Protein AF-A0A7Z8VJK2-F1 (afdb_monomer_lite)

Foldseek 3Di:
DPDPPLVVLLVVQLVVLCCLVPVPPPPVDPVVVVVSSVVSVVVQVVQLVVLVVVLVVQCVVCVVVVPVVVNVVSVPDHSSDPPPPDSNPDDD

Secondary structure (DSSP, 8-state):
--SHHHHHHHHHHHHHHHHHTTT-----SHHHHHHHHHHHHHHHHHHHHHHHHHHHHHHHHHHHTT-HHHHHHHTT--TT--TT--TT----

pLDDT: mean 79.35, std 14.04, range [35.31, 95.06]

Sequence (92 aa):
MAGSDRGEAFHQLRRVIAETNGKKFRGSHHAELTLWNECARLIANCVIHYNAQILSELKEFNEHEGRSENLEALKRISPVAWFHINFSGFYS

Radius of gyration: 16.66 Å; chains: 1; bounding box: 40×21×42 Å

Structure (mmCIF, N/CA/C/O backbone):
data_AF-A0A7Z8VJK2-F1
#
_entry.id   AF-A0A7Z8VJK2-F1
#
loop_
_atom_site.group_PDB
_atom_site.id
_atom_site.type_symbol
_atom_site.label_atom_id
_atom_site.label_alt_id
_atom_site.label_comp_id
_atom_site.label_asym_id
_atom_site.label_entity_id
_atom_site.label_seq_id
_atom_site.pdbx_PDB_ins_code
_atom_site.Cartn_x
_atom_site.Cartn_y
_atom_site.Cartn_z
_atom_site.occupancy
_atom_site.B_iso_or_equiv
_atom_site.auth_seq_id
_atom_site.auth_comp_id
_atom_site.auth_asym_id
_atom_site.auth_atom_id
_atom_site.pdbx_PDB_model_num
ATOM 1 N N . MET A 1 1 ? 7.719 -6.946 18.136 1.00 35.31 1 MET A N 1
ATOM 2 C CA . MET A 1 1 ? 8.317 -7.512 16.906 1.00 35.31 1 MET A CA 1
ATOM 3 C C . MET A 1 1 ? 7.503 -6.994 15.730 1.00 35.31 1 MET A C 1
ATOM 5 O O . MET A 1 1 ? 6.352 -7.377 15.645 1.00 35.31 1 MET A O 1
ATOM 9 N N . ALA A 1 2 ? 7.985 -6.031 14.934 1.00 38.44 2 ALA A N 1
ATOM 10 C CA . ALA A 1 2 ? 7.165 -5.467 13.841 1.00 38.44 2 ALA A CA 1
ATOM 11 C C . ALA A 1 2 ? 7.981 -4.807 12.708 1.00 38.44 2 ALA A C 1
ATOM 13 O O . ALA A 1 2 ? 7.448 -3.989 11.968 1.00 38.44 2 ALA A O 1
ATOM 14 N N . GLY A 1 3 ? 9.287 -5.074 12.603 1.00 41.38 3 GLY A N 1
ATOM 15 C CA . GLY A 1 3 ? 10.145 -4.467 11.574 1.00 41.38 3 GLY A CA 1
ATOM 16 C C . GLY A 1 3 ? 10.159 -5.242 10.251 1.00 41.38 3 GLY A C 1
ATOM 17 O O . GLY A 1 3 ? 10.058 -4.624 9.195 1.00 41.38 3 GLY A O 1
ATOM 18 N N . SER A 1 4 ? 10.236 -6.579 10.318 1.00 51.28 4 SER A N 1
ATOM 19 C CA . SER A 1 4 ? 10.353 -7.462 9.144 1.00 51.28 4 SER A CA 1
ATOM 20 C C . SER A 1 4 ? 9.106 -7.474 8.263 1.00 51.28 4 SER A C 1
ATOM 22 O O . SER A 1 4 ? 9.217 -7.302 7.053 1.00 51.28 4 SER A O 1
ATOM 24 N N . ASP A 1 5 ? 7.915 -7.583 8.856 1.00 62.69 5 ASP A N 1
ATOM 25 C CA . ASP A 1 5 ? 6.695 -7.876 8.088 1.00 62.69 5 ASP A CA 1
ATOM 26 C C . ASP A 1 5 ? 6.257 -6.716 7.179 1.00 62.69 5 ASP A C 1
ATOM 28 O O . ASP A 1 5 ? 5.677 -6.927 6.116 1.00 62.69 5 ASP A O 1
ATOM 32 N N . ARG A 1 6 ? 6.568 -5.467 7.558 1.00 64.50 6 ARG A N 1
ATOM 33 C CA . ARG A 1 6 ? 6.208 -4.278 6.762 1.00 64.50 6 ARG A CA 1
ATOM 34 C C . ARG A 1 6 ? 7.084 -4.112 5.525 1.00 64.50 6 ARG A C 1
ATOM 36 O O . ARG A 1 6 ? 6.569 -3.795 4.455 1.00 64.50 6 ARG A O 1
ATOM 43 N N . GLY A 1 7 ? 8.395 -4.312 5.674 1.00 71.81 7 GLY A N 1
ATOM 44 C CA . GLY A 1 7 ? 9.331 -4.257 4.550 1.00 71.81 7 GLY A CA 1
ATOM 45 C C . GLY A 1 7 ? 9.051 -5.380 3.556 1.00 71.81 7 GLY A C 1
ATOM 46 O O . GLY A 1 7 ? 8.981 -5.146 2.352 1.00 71.81 7 GLY A O 1
ATOM 47 N N . GLU A 1 8 ? 8.791 -6.582 4.066 1.00 77.69 8 GLU A N 1
ATOM 48 C CA . GLU A 1 8 ? 8.482 -7.749 3.246 1.00 77.69 8 GLU A CA 1
ATOM 49 C C . GLU A 1 8 ? 7.149 -7.608 2.498 1.00 77.69 8 GLU A C 1
ATOM 51 O O . GLU A 1 8 ? 7.107 -7.840 1.290 1.00 77.69 8 GLU A O 1
ATOM 56 N N . ALA A 1 9 ? 6.095 -7.102 3.150 1.00 77.88 9 ALA A N 1
ATOM 57 C CA . ALA A 1 9 ? 4.822 -6.803 2.489 1.00 77.88 9 ALA A CA 1
ATOM 58 C C . ALA A 1 9 ? 4.972 -5.770 1.357 1.00 77.88 9 ALA A C 1
ATOM 60 O O . ALA A 1 9 ? 4.364 -5.915 0.295 1.00 77.88 9 ALA A O 1
ATOM 61 N N . PHE A 1 10 ? 5.817 -4.751 1.545 1.00 80.88 10 PHE A N 1
ATOM 62 C CA . PHE A 1 10 ? 6.106 -3.763 0.504 1.00 80.88 10 PHE A CA 1
ATOM 63 C C . PHE A 1 10 ? 6.868 -4.378 -0.677 1.00 80.88 10 PHE A C 1
ATOM 65 O O . PHE A 1 10 ? 6.548 -4.114 -1.839 1.00 80.88 10 PHE A O 1
ATOM 72 N N . HIS A 1 11 ? 7.857 -5.231 -0.398 1.00 83.50 11 HIS A N 1
ATOM 73 C CA . HIS A 1 11 ? 8.571 -5.967 -1.439 1.00 83.50 11 HIS A CA 1
ATOM 74 C C . HIS A 1 11 ? 7.638 -6.906 -2.218 1.00 83.50 11 HIS A C 1
ATOM 76 O O . HIS A 1 11 ? 7.728 -6.964 -3.446 1.00 83.50 11 HIS A O 1
ATOM 82 N N . GLN A 1 12 ? 6.706 -7.578 -1.539 1.00 82.56 12 GLN A N 1
ATOM 83 C CA . GLN A 1 12 ? 5.687 -8.420 -2.171 1.00 82.56 12 GLN A CA 1
ATOM 84 C C . GLN A 1 12 ? 4.729 -7.607 -3.052 1.00 82.56 12 GLN A C 1
ATOM 86 O O . GLN A 1 12 ? 4.505 -7.984 -4.201 1.00 82.56 12 GLN A O 1
ATOM 91 N N . LEU A 1 13 ? 4.242 -6.458 -2.572 1.00 82.94 13 LEU A N 1
ATOM 92 C CA . LEU A 1 13 ? 3.409 -5.542 -3.360 1.00 82.94 13 LEU A CA 1
ATOM 93 C C . LEU A 1 13 ? 4.116 -5.125 -4.656 1.00 82.94 13 LEU A C 1
ATOM 95 O O . LEU A 1 13 ? 3.570 -5.258 -5.752 1.00 82.94 13 LEU A O 1
ATOM 99 N N . ARG A 1 14 ? 5.374 -4.681 -4.553 1.00 81.94 14 ARG A N 1
ATOM 100 C CA . ARG A 1 14 ? 6.172 -4.303 -5.729 1.00 81.94 14 ARG A CA 1
ATOM 101 C C . ARG A 1 14 ? 6.355 -5.461 -6.707 1.00 81.94 14 ARG A C 1
ATOM 103 O O . ARG A 1 14 ? 6.335 -5.237 -7.916 1.00 81.94 14 ARG A O 1
ATOM 110 N N . ARG A 1 15 ? 6.523 -6.685 -6.203 1.00 81.06 15 ARG A N 1
ATOM 111 C CA . ARG A 1 15 ? 6.651 -7.885 -7.035 1.00 81.06 15 ARG A CA 1
ATOM 112 C C . ARG A 1 15 ? 5.373 -8.162 -7.829 1.00 81.06 15 ARG A C 1
ATOM 114 O O . ARG A 1 15 ? 5.466 -8.393 -9.028 1.00 81.06 15 ARG A O 1
ATOM 121 N N . VAL A 1 16 ? 4.204 -8.081 -7.200 1.00 82.00 16 VAL A N 1
ATOM 122 C CA . VAL A 1 16 ? 2.903 -8.312 -7.858 1.00 82.00 16 VAL A CA 1
ATOM 123 C C . VAL A 1 16 ? 2.631 -7.263 -8.937 1.00 82.00 16 VAL A C 1
ATOM 125 O O . VAL A 1 16 ? 2.225 -7.604 -10.049 1.00 82.00 16 VAL A O 1
ATOM 128 N N . ILE A 1 17 ? 2.941 -5.993 -8.651 1.00 81.81 17 ILE A N 1
ATOM 129 C CA . ILE A 1 17 ? 2.862 -4.901 -9.633 1.00 81.81 17 ILE A CA 1
ATOM 130 C C . ILE A 1 17 ? 3.766 -5.197 -10.842 1.00 81.81 17 ILE A C 1
ATOM 132 O O . ILE A 1 17 ? 3.346 -5.039 -11.987 1.00 81.81 17 ILE A O 1
ATOM 136 N N . ALA A 1 18 ? 4.992 -5.677 -10.609 1.00 76.38 18 ALA A N 1
ATOM 137 C CA . ALA A 1 18 ? 5.925 -6.024 -11.681 1.00 76.38 18 ALA A CA 1
ATOM 138 C C . ALA A 1 18 ? 5.491 -7.265 -12.490 1.00 76.38 18 ALA A C 1
ATOM 140 O O . ALA A 1 18 ? 5.666 -7.303 -13.710 1.00 76.38 18 ALA A O 1
ATOM 141 N N . GLU A 1 19 ? 4.922 -8.281 -11.835 1.00 73.75 19 GLU A N 1
ATOM 142 C CA . GLU A 1 19 ? 4.468 -9.523 -12.474 1.00 73.75 19 GLU A CA 1
ATOM 143 C C . GLU A 1 19 ? 3.228 -9.314 -13.354 1.00 73.75 19 GLU A C 1
ATOM 145 O O . GLU A 1 19 ? 3.109 -9.963 -14.396 1.00 73.75 19 GLU A O 1
ATOM 150 N N . THR A 1 20 ? 2.360 -8.363 -12.997 1.00 69.62 20 THR A N 1
ATOM 151 C CA . THR A 1 20 ? 1.133 -8.042 -13.748 1.00 69.62 20 THR A CA 1
ATOM 152 C C . THR A 1 20 ? 1.424 -7.572 -15.180 1.00 69.62 20 THR A C 1
ATOM 154 O O . THR A 1 20 ? 0.679 -7.896 -16.101 1.00 69.62 20 THR A O 1
ATOM 157 N N . ASN A 1 21 ? 2.577 -6.938 -15.425 1.00 63.41 21 ASN A N 1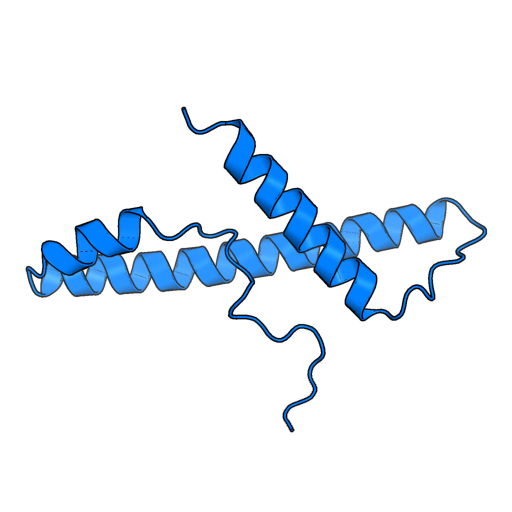
ATOM 158 C CA . ASN A 1 21 ? 3.031 -6.572 -16.776 1.00 63.41 21 ASN A CA 1
ATOM 159 C C . ASN A 1 21 ? 3.711 -7.726 -17.547 1.00 63.41 21 ASN A C 1
ATOM 161 O O . ASN A 1 21 ? 4.490 -7.516 -18.483 1.00 63.41 21 ASN A O 1
ATOM 165 N N . GLY A 1 22 ? 3.406 -8.974 -17.182 1.00 55.88 22 GLY A N 1
ATOM 166 C CA . GLY A 1 22 ? 3.641 -10.154 -18.013 1.00 55.88 22 GLY A CA 1
ATOM 167 C C . GLY A 1 22 ? 5.101 -10.573 -18.156 1.00 55.88 22 GLY A C 1
ATOM 168 O O . GLY A 1 22 ? 5.454 -11.174 -19.169 1.00 55.88 22 GLY A O 1
ATOM 169 N N . LYS A 1 23 ? 5.976 -10.238 -17.193 1.00 54.47 23 LYS A N 1
ATOM 170 C CA . LYS A 1 23 ? 7.428 -10.527 -17.255 1.00 54.47 23 LYS A CA 1
ATOM 171 C C . LYS A 1 23 ? 8.099 -10.039 -18.558 1.00 54.47 23 LYS A C 1
ATOM 173 O O . LYS A 1 23 ? 9.192 -10.492 -18.896 1.00 54.47 23 LYS A O 1
ATOM 178 N N . LYS A 1 24 ? 7.474 -9.100 -19.286 1.00 51.91 24 LYS A N 1
ATOM 179 C CA . LYS A 1 24 ? 7.968 -8.564 -20.568 1.00 51.91 24 LYS A CA 1
ATOM 180 C C . LYS A 1 24 ? 9.131 -7.584 -20.410 1.00 51.91 24 LYS A C 1
ATOM 182 O O . LYS A 1 24 ? 9.650 -7.092 -21.407 1.00 51.91 24 LYS A O 1
ATOM 187 N N . PHE A 1 25 ? 9.604 -7.354 -19.188 1.00 52.59 25 PHE A N 1
ATOM 188 C CA . PHE A 1 25 ? 10.791 -6.546 -18.932 1.00 52.59 25 PHE A CA 1
ATOM 189 C C . PHE A 1 25 ? 12.071 -7.358 -19.070 1.00 52.59 25 PHE A C 1
ATOM 191 O O . PHE A 1 25 ? 12.772 -7.645 -18.107 1.00 52.59 25 PHE A O 1
ATOM 198 N N . ARG A 1 26 ? 12.398 -7.680 -20.323 1.00 53.88 26 ARG A N 1
ATOM 199 C CA . ARG A 1 26 ? 13.776 -7.930 -20.763 1.00 53.88 26 ARG A CA 1
ATOM 200 C C . ARG A 1 26 ? 14.387 -6.625 -21.285 1.00 53.88 26 ARG A C 1
ATOM 202 O O . ARG A 1 26 ? 14.921 -6.584 -22.390 1.00 53.88 26 ARG A O 1
ATOM 209 N N . GLY A 1 27 ? 14.241 -5.542 -20.519 1.00 51.94 27 GLY A N 1
ATOM 210 C CA . GLY A 1 27 ? 14.874 -4.266 -20.844 1.00 51.94 27 GLY A CA 1
ATOM 211 C C . GLY A 1 27 ? 16.383 -4.479 -20.868 1.00 51.94 27 GLY A C 1
ATOM 212 O O . GLY A 1 27 ? 16.978 -4.827 -19.852 1.00 51.94 27 GLY A O 1
ATOM 213 N N . SER A 1 28 ? 16.997 -4.335 -22.039 1.00 57.34 28 SER A N 1
ATOM 214 C CA . SER A 1 28 ? 18.445 -4.522 -22.211 1.00 57.34 28 SER A CA 1
ATOM 215 C C . SER A 1 28 ? 19.237 -3.294 -21.731 1.00 57.34 28 SER A C 1
ATOM 217 O O . SER A 1 28 ? 20.462 -3.277 -21.814 1.00 57.34 28 SER A O 1
ATOM 219 N N . HIS A 1 29 ? 18.543 -2.254 -21.244 1.00 71.00 29 HIS A N 1
ATOM 220 C CA . HIS A 1 29 ? 19.104 -0.943 -20.946 1.00 71.00 29 HIS A CA 1
ATOM 221 C C . HIS A 1 29 ? 18.755 -0.464 -19.527 1.00 71.00 29 HIS A C 1
ATOM 223 O O . HIS A 1 29 ? 17.606 -0.522 -19.088 1.00 71.00 29 HIS A O 1
ATOM 229 N N . HIS A 1 30 ? 19.760 0.040 -18.805 1.00 77.25 30 HIS A N 1
ATOM 230 C CA . HIS A 1 30 ? 19.656 0.433 -17.394 1.00 77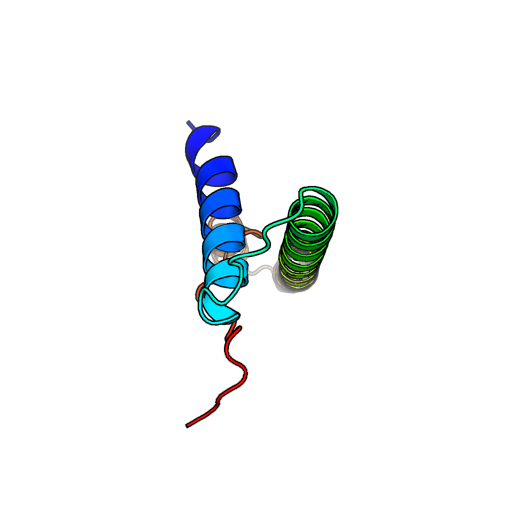.25 30 HIS A CA 1
ATOM 231 C C . HIS A 1 30 ? 18.583 1.508 -17.138 1.00 77.25 30 HIS A C 1
ATOM 233 O O . HIS A 1 30 ? 17.865 1.432 -16.144 1.00 77.25 30 HIS A O 1
ATOM 239 N N . ALA A 1 31 ? 18.430 2.472 -18.053 1.00 81.75 31 ALA A N 1
ATOM 240 C CA . ALA A 1 31 ? 17.472 3.568 -17.901 1.00 81.75 31 ALA A CA 1
ATOM 241 C C . ALA A 1 31 ? 16.010 3.089 -17.853 1.00 81.75 31 ALA A C 1
ATOM 243 O O . ALA A 1 31 ? 15.229 3.582 -17.041 1.00 81.75 31 ALA A O 1
ATOM 244 N N . GLU A 1 32 ? 15.647 2.094 -18.670 1.00 78.94 32 GLU A N 1
ATOM 245 C CA . GLU A 1 32 ? 14.296 1.526 -18.668 1.00 78.94 32 GLU A CA 1
ATOM 246 C C . GLU A 1 32 ? 14.011 0.814 -17.344 1.00 78.94 32 GLU A C 1
ATOM 248 O O . GLU A 1 32 ? 12.975 1.050 -16.729 1.00 78.94 32 GLU A O 1
ATOM 253 N N . LEU A 1 33 ? 14.951 -0.003 -16.856 1.00 79.69 33 LEU A N 1
ATOM 254 C CA . LEU A 1 33 ? 14.808 -0.687 -15.567 1.00 79.69 33 LEU A CA 1
ATOM 255 C C . LEU A 1 33 ? 14.635 0.307 -14.410 1.00 79.69 33 LEU A C 1
ATOM 257 O O . LEU A 1 33 ? 13.842 0.059 -13.500 1.00 79.69 33 LEU A O 1
ATOM 261 N N . THR A 1 34 ? 15.345 1.436 -14.438 1.00 84.81 34 THR A N 1
ATOM 262 C CA . THR A 1 34 ? 15.199 2.500 -13.436 1.00 84.81 34 THR A CA 1
ATOM 263 C C . THR A 1 34 ? 13.824 3.157 -13.513 1.00 84.81 34 THR A C 1
ATOM 265 O O . THR A 1 34 ? 13.146 3.244 -12.491 1.00 84.81 34 THR A O 1
ATOM 268 N N . LEU A 1 35 ? 13.367 3.541 -14.709 1.00 84.56 35 LEU A N 1
ATOM 269 C CA . LEU A 1 35 ? 12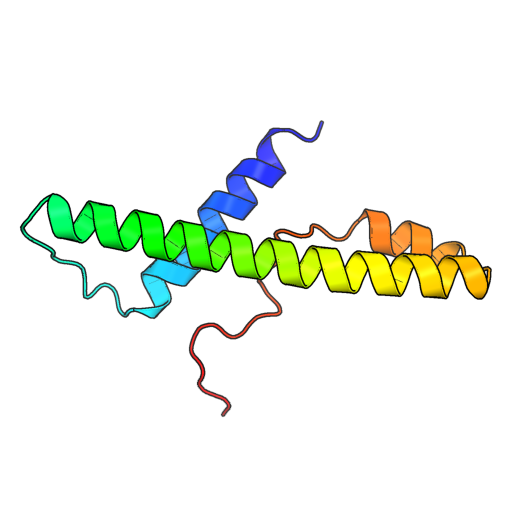.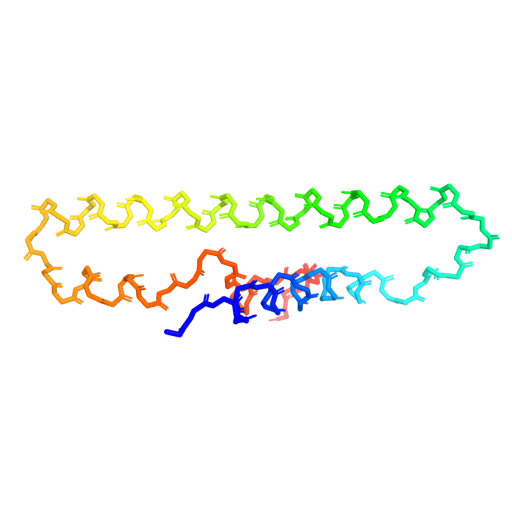034 4.121 -14.898 1.00 84.56 35 LEU A CA 1
ATOM 270 C C . LEU A 1 35 ? 10.938 3.178 -14.385 1.00 84.56 35 LEU A C 1
ATOM 272 O O . LEU A 1 35 ? 10.059 3.594 -13.635 1.00 84.56 35 LEU A O 1
ATOM 276 N N . TRP A 1 36 ? 11.037 1.891 -14.714 1.00 81.56 36 TRP A N 1
ATOM 277 C CA . TRP A 1 36 ? 10.097 0.876 -14.243 1.00 81.56 36 TRP A CA 1
ATOM 278 C C . TRP A 1 36 ? 10.085 0.720 -12.730 1.00 81.56 36 TRP A C 1
ATOM 280 O O . TRP A 1 36 ? 9.014 0.603 -12.132 1.00 81.56 36 TRP A O 1
ATOM 290 N N . ASN A 1 37 ? 11.257 0.743 -12.097 1.00 82.81 37 ASN A N 1
ATOM 291 C CA . ASN A 1 37 ? 11.346 0.695 -10.644 1.00 82.81 37 ASN A CA 1
ATOM 292 C C . ASN A 1 37 ? 10.667 1.900 -9.990 1.00 82.81 37 ASN A C 1
ATOM 294 O O . ASN A 1 37 ? 9.953 1.714 -9.004 1.00 82.81 37 ASN A O 1
ATOM 298 N N . GLU A 1 38 ? 10.843 3.099 -10.542 1.00 88.25 38 GLU A N 1
ATOM 299 C CA . GLU A 1 38 ? 10.189 4.306 -10.035 1.00 88.25 38 GLU A CA 1
ATOM 300 C C . GLU A 1 38 ? 8.674 4.282 -10.268 1.00 88.25 38 GLU A C 1
ATOM 302 O O . GLU A 1 38 ? 7.915 4.574 -9.344 1.00 88.25 38 GLU A O 1
ATOM 307 N N . CYS A 1 39 ? 8.200 3.816 -11.427 1.00 86.69 39 CYS A N 1
ATOM 308 C CA . CYS A 1 39 ? 6.768 3.608 -11.663 1.00 86.69 39 CYS A CA 1
ATOM 309 C C . CYS A 1 39 ? 6.167 2.595 -10.677 1.00 86.69 39 CYS A C 1
ATOM 311 O O . CYS A 1 39 ? 5.116 2.849 -10.090 1.00 86.69 39 CYS A O 1
ATOM 313 N N . ALA A 1 40 ? 6.841 1.468 -10.433 1.00 85.38 40 ALA A N 1
ATOM 314 C CA . ALA A 1 40 ? 6.377 0.470 -9.470 1.00 85.38 40 ALA A CA 1
ATOM 315 C C . ALA A 1 40 ? 6.344 1.023 -8.034 1.00 85.38 40 ALA A C 1
ATOM 317 O O . ALA A 1 40 ? 5.423 0.716 -7.277 1.00 85.38 40 ALA A O 1
ATOM 318 N N . ARG A 1 41 ? 7.325 1.856 -7.654 1.00 87.00 41 ARG A N 1
ATOM 319 C CA . ARG A 1 41 ? 7.331 2.561 -6.361 1.00 87.00 41 ARG A CA 1
ATOM 320 C C . ARG A 1 41 ? 6.177 3.553 -6.259 1.00 87.00 41 ARG A C 1
ATOM 322 O O . ARG A 1 41 ? 5.528 3.596 -5.219 1.00 87.00 41 ARG A O 1
ATOM 329 N N . LEU A 1 42 ? 5.904 4.308 -7.322 1.00 90.88 42 LEU A N 1
ATOM 330 C CA . LEU A 1 42 ? 4.785 5.244 -7.370 1.00 90.88 42 LEU A CA 1
ATOM 331 C C . LEU A 1 42 ? 3.451 4.515 -7.175 1.00 90.88 42 LEU A C 1
ATOM 333 O O . LEU A 1 42 ? 2.689 4.890 -6.291 1.00 90.88 42 LEU A O 1
ATOM 337 N N . ILE A 1 43 ? 3.208 3.432 -7.919 1.00 89.50 43 ILE A N 1
ATOM 338 C CA . ILE A 1 43 ? 1.979 2.631 -7.792 1.00 89.50 43 ILE A CA 1
ATOM 339 C C . ILE A 1 43 ? 1.847 2.062 -6.374 1.00 89.50 43 ILE A C 1
ATOM 341 O O . ILE A 1 43 ? 0.780 2.163 -5.772 1.00 89.50 43 ILE A O 1
ATOM 345 N N . ALA A 1 44 ? 2.927 1.514 -5.807 1.00 88.25 44 ALA A N 1
ATOM 346 C CA . ALA A 1 44 ? 2.911 1.006 -4.437 1.00 88.25 44 ALA A CA 1
ATOM 347 C C . ALA A 1 44 ? 2.564 2.108 -3.419 1.00 88.25 44 ALA A C 1
ATOM 349 O O . ALA A 1 44 ? 1.758 1.881 -2.518 1.00 88.25 44 ALA A O 1
ATOM 350 N N . ASN A 1 45 ? 3.113 3.314 -3.586 1.00 90.75 45 ASN A N 1
ATOM 351 C CA . ASN A 1 45 ? 2.781 4.458 -2.737 1.00 90.75 45 ASN A CA 1
ATOM 352 C C . ASN A 1 45 ? 1.320 4.894 -2.900 1.00 90.75 45 ASN A C 1
ATOM 354 O O . ASN A 1 45 ? 0.675 5.197 -1.900 1.00 90.75 45 ASN A O 1
ATOM 358 N N . CYS A 1 46 ? 0.776 4.886 -4.121 1.00 91.38 46 CYS A N 1
ATOM 359 C CA . CYS A 1 46 ? -0.638 5.179 -4.364 1.00 91.38 46 CYS A CA 1
ATOM 360 C C . CYS A 1 46 ? -1.556 4.171 -3.660 1.00 91.38 46 CYS A C 1
ATOM 362 O O . CYS A 1 46 ? -2.523 4.576 -3.022 1.00 91.38 46 CYS A O 1
ATOM 364 N N . VAL A 1 47 ? -1.229 2.876 -3.718 1.00 89.31 47 VAL A N 1
ATOM 365 C CA . VAL A 1 47 ? -1.968 1.815 -3.012 1.00 89.31 47 VAL A CA 1
ATOM 366 C C . VAL A 1 47 ? -1.939 2.035 -1.501 1.00 89.31 47 VAL A C 1
ATOM 368 O O . VAL A 1 47 ? -2.983 2.016 -0.852 1.00 89.31 47 VAL A O 1
ATOM 371 N N . ILE A 1 48 ? -0.753 2.290 -0.941 1.00 90.31 48 ILE A N 1
ATOM 372 C CA . ILE A 1 48 ? -0.592 2.536 0.496 1.00 90.31 48 ILE A CA 1
ATOM 373 C C . ILE A 1 48 ? -1.376 3.774 0.926 1.00 90.31 48 ILE A C 1
ATOM 375 O O . ILE A 1 48 ? -2.049 3.743 1.953 1.00 90.31 48 ILE A O 1
ATOM 379 N N . HIS A 1 49 ? -1.306 4.849 0.141 1.00 92.56 49 HIS A N 1
ATOM 380 C CA . HIS A 1 49 ? -2.033 6.081 0.414 1.00 92.56 49 HIS A CA 1
ATOM 381 C C . HIS A 1 49 ? -3.548 5.856 0.398 1.00 92.56 49 HIS A C 1
ATOM 383 O O . HIS A 1 49 ? -4.227 6.240 1.346 1.00 92.56 49 HIS A O 1
ATOM 389 N N . TYR A 1 50 ? -4.060 5.169 -0.623 1.00 91.19 50 TYR A N 1
ATOM 390 C CA . TYR A 1 50 ? -5.479 4.841 -0.740 1.00 91.19 50 TYR A CA 1
ATOM 391 C C . TYR A 1 50 ? -5.981 4.016 0.452 1.00 91.19 50 TYR A C 1
ATOM 393 O O . TYR A 1 50 ? -6.969 4.375 1.093 1.00 91.19 50 TYR A O 1
ATOM 401 N N . ASN A 1 51 ? -5.256 2.955 0.814 1.00 91.38 51 ASN A N 1
ATOM 402 C CA . ASN A 1 51 ? -5.598 2.137 1.974 1.00 91.38 51 ASN A CA 1
ATOM 403 C C . ASN A 1 51 ? -5.539 2.943 3.281 1.00 91.38 51 ASN A C 1
ATOM 405 O O . ASN A 1 51 ? -6.412 2.797 4.132 1.00 91.38 51 ASN A O 1
ATOM 409 N N . ALA A 1 52 ? -4.528 3.800 3.453 1.00 91.88 52 ALA A N 1
ATOM 410 C CA . ALA A 1 52 ? -4.403 4.652 4.633 1.00 91.88 52 ALA A CA 1
ATOM 411 C C . ALA A 1 52 ? -5.551 5.665 4.743 1.00 91.88 52 ALA A C 1
ATOM 413 O O . ALA A 1 52 ? -6.016 5.924 5.853 1.00 91.88 52 ALA A O 1
ATOM 414 N N . GLN A 1 53 ? -6.032 6.199 3.618 1.00 94.50 53 GLN A N 1
ATOM 415 C CA . GLN A 1 53 ? -7.174 7.109 3.592 1.00 94.50 53 GLN A CA 1
ATOM 416 C C . GLN A 1 53 ? -8.453 6.392 4.045 1.00 94.50 53 GLN A C 1
ATOM 418 O O . GLN A 1 53 ? -9.088 6.837 4.995 1.00 94.50 53 GLN A O 1
ATOM 423 N N . ILE A 1 54 ? -8.766 5.229 3.462 1.00 92.12 54 ILE A N 1
ATOM 424 C CA . ILE A 1 54 ? -9.942 4.431 3.855 1.00 92.12 54 ILE A CA 1
ATOM 425 C C . ILE A 1 54 ? -9.880 4.037 5.332 1.00 92.12 54 ILE A C 1
ATOM 427 O O . ILE A 1 54 ? -10.875 4.131 6.046 1.00 92.12 54 ILE A O 1
ATOM 431 N N . LEU A 1 55 ? -8.715 3.593 5.813 1.00 92.31 55 LEU A N 1
ATOM 432 C CA . LEU A 1 55 ? -8.545 3.228 7.220 1.00 92.31 55 LEU A CA 1
ATOM 433 C C . LEU A 1 55 ? -8.719 4.436 8.149 1.00 92.31 55 LEU A C 1
ATOM 435 O O . LEU A 1 55 ? -9.258 4.272 9.242 1.00 92.31 55 LEU A O 1
ATOM 439 N N . SER A 1 56 ? -8.297 5.629 7.721 1.00 93.12 56 SER A N 1
ATOM 440 C CA . SER A 1 56 ? -8.515 6.876 8.467 1.00 93.12 56 SER A CA 1
ATOM 441 C C . SER A 1 56 ? -10.002 7.216 8.555 1.00 93.12 56 SER A C 1
ATOM 443 O O . SER A 1 56 ? -10.510 7.406 9.657 1.00 93.12 56 SER A O 1
ATOM 445 N N . GLU A 1 57 ? -10.718 7.183 7.430 1.00 94.50 57 GLU A N 1
ATOM 446 C CA . GLU A 1 57 ? -12.164 7.441 7.383 1.00 94.50 57 GLU A CA 1
ATOM 447 C C . GLU A 1 57 ? -12.952 6.419 8.227 1.00 94.50 57 GLU A C 1
ATOM 449 O O . GLU A 1 57 ? -13.822 6.781 9.020 1.00 94.50 57 GLU A O 1
ATOM 454 N N . LEU A 1 58 ? -12.607 5.128 8.130 1.00 92.69 58 LEU A N 1
ATOM 455 C CA . LEU A 1 58 ? -13.224 4.076 8.944 1.00 92.69 58 LEU A CA 1
ATOM 456 C C . LEU A 1 58 ? -12.928 4.246 10.433 1.00 92.69 58 LEU A C 1
ATOM 458 O O . LEU A 1 58 ? -13.795 3.963 11.262 1.00 92.69 58 LEU A O 1
ATOM 462 N N . LYS A 1 59 ? -11.719 4.681 10.795 1.00 93.56 59 LYS A N 1
ATOM 463 C CA . LYS A 1 59 ? -11.366 4.963 12.188 1.00 93.56 59 LYS A CA 1
ATOM 464 C C . LYS A 1 59 ? -12.242 6.084 12.740 1.00 93.56 59 LYS A C 1
ATOM 466 O O . LYS A 1 59 ? -12.867 5.880 13.775 1.00 93.56 59 LYS A O 1
ATOM 471 N N . GLU A 1 60 ? -12.322 7.214 12.042 1.00 95.06 60 GLU A N 1
ATOM 472 C CA . GLU A 1 60 ? -13.132 8.366 12.460 1.00 95.06 60 GLU A CA 1
ATOM 473 C C . GLU A 1 60 ? -14.609 7.989 12.621 1.00 95.06 60 GLU A C 1
ATOM 475 O O . GLU A 1 60 ? -15.228 8.301 13.638 1.00 95.06 60 GLU A O 1
ATOM 480 N N . PHE A 1 61 ? -15.155 7.231 11.667 1.00 94.56 61 PHE A N 1
ATOM 481 C CA . PHE A 1 61 ? -16.525 6.731 11.746 1.00 94.56 61 PHE A CA 1
ATOM 482 C C . PHE A 1 61 ? -16.759 5.845 12.980 1.00 94.56 61 PHE A C 1
ATOM 484 O O . PHE A 1 61 ? -17.725 6.038 13.714 1.00 94.56 61 PHE A O 1
ATOM 491 N N . ASN A 1 62 ? -15.880 4.873 13.246 1.00 92.81 62 ASN A N 1
ATOM 492 C CA . ASN A 1 62 ? -16.056 3.968 14.386 1.00 92.81 62 ASN A CA 1
ATOM 493 C C . ASN A 1 62 ? -15.802 4.654 15.739 1.00 92.81 62 ASN A C 1
ATOM 495 O O . ASN A 1 62 ? -16.416 4.257 16.729 1.00 92.81 62 ASN A O 1
ATOM 499 N N . GLU A 1 63 ? -14.942 5.677 15.787 1.00 92.94 63 GLU A N 1
ATOM 500 C CA . GLU A 1 63 ? -14.765 6.540 16.963 1.00 92.94 63 GLU A CA 1
ATOM 501 C C . GLU A 1 63 ? -16.042 7.332 17.262 1.00 92.94 63 GLU A C 1
ATOM 503 O O . GLU A 1 63 ? -16.471 7.374 18.414 1.00 92.94 63 GLU A O 1
ATOM 508 N N . HIS A 1 64 ? -16.688 7.888 16.233 1.00 94.62 64 HIS A N 1
ATOM 509 C CA . HIS A 1 64 ? -17.961 8.598 16.370 1.00 94.62 64 HIS A CA 1
ATOM 510 C C . HIS A 1 64 ? -19.103 7.678 16.838 1.00 94.62 64 HIS A C 1
ATOM 512 O O . HIS A 1 64 ? -19.888 8.046 17.707 1.00 94.62 64 HIS A O 1
ATOM 518 N N . GLU A 1 65 ? -19.170 6.458 16.302 1.00 94.25 65 GLU A N 1
ATOM 519 C CA . GLU A 1 65 ? -20.209 5.471 16.627 1.00 94.25 65 GLU A CA 1
ATOM 520 C C . GLU A 1 65 ? -19.935 4.675 17.920 1.00 94.25 65 GLU A C 1
ATOM 522 O O . GLU A 1 65 ? -20.741 3.826 18.304 1.00 94.25 65 GLU A O 1
ATOM 527 N N . GLY A 1 66 ? -18.791 4.888 18.583 1.00 91.88 66 GLY A N 1
ATOM 528 C CA . GLY A 1 66 ? -18.414 4.189 19.819 1.00 91.88 66 GLY A CA 1
ATOM 529 C C . GLY A 1 66 ? -18.096 2.692 19.658 1.00 91.88 66 GLY A C 1
ATOM 530 O O . GLY A 1 66 ? -18.096 1.952 20.644 1.00 91.88 66 GLY A O 1
ATOM 531 N N . ARG A 1 67 ? -17.814 2.219 18.436 1.00 91.19 67 ARG A N 1
ATOM 532 C CA . ARG A 1 67 ? -17.618 0.790 18.109 1.00 91.19 67 ARG A CA 1
ATOM 533 C C . ARG A 1 67 ? -16.183 0.338 18.364 1.00 91.19 67 ARG A C 1
ATOM 535 O O . ARG A 1 67 ? -15.364 0.213 17.449 1.00 91.19 67 ARG A O 1
ATOM 542 N N . SER A 1 68 ? -15.874 0.096 19.632 1.00 86.88 68 SER A N 1
ATOM 543 C CA . SER A 1 68 ? -14.517 -0.217 20.098 1.00 86.88 68 SER A CA 1
ATOM 544 C C . SER A 1 68 ? -13.952 -1.512 19.498 1.00 86.88 68 SER A C 1
ATOM 546 O O . SER A 1 68 ? -12.761 -1.585 19.201 1.00 86.88 68 SER A O 1
ATOM 548 N N . GLU A 1 69 ? -14.792 -2.516 19.244 1.00 90.38 69 GLU A N 1
ATOM 549 C CA . GLU A 1 69 ? -14.381 -3.774 18.616 1.00 90.38 69 GLU A CA 1
ATOM 550 C C . GLU A 1 69 ? -13.862 -3.581 17.182 1.00 90.38 69 GLU A C 1
ATOM 552 O O . GLU A 1 69 ? -12.879 -4.210 16.781 1.00 90.38 69 GLU A O 1
ATOM 557 N N . ASN A 1 70 ? -14.460 -2.654 16.430 1.00 88.00 70 ASN A N 1
ATOM 558 C CA . ASN A 1 70 ? -14.044 -2.350 15.064 1.00 88.00 70 ASN A CA 1
ATOM 559 C C . ASN A 1 70 ? -12.713 -1.595 15.048 1.00 88.00 70 ASN A C 1
ATOM 561 O O . ASN A 1 70 ? -11.874 -1.851 14.187 1.00 88.00 70 ASN A O 1
ATOM 565 N N . LEU A 1 71 ? -12.479 -0.713 16.024 1.00 88.00 71 LEU A N 1
ATOM 566 C CA . LEU A 1 71 ? -11.198 -0.017 16.177 1.00 88.00 71 LEU A CA 1
ATOM 567 C C . LEU A 1 71 ? -10.055 -0.998 16.474 1.00 88.00 71 LEU A C 1
ATOM 569 O O . LEU A 1 71 ? -8.966 -0.863 15.914 1.00 88.00 71 LEU A O 1
ATOM 573 N N . GLU A 1 72 ? -10.299 -2.024 17.293 1.00 89.12 72 GLU A N 1
ATOM 574 C CA . GLU A 1 72 ? -9.312 -3.081 17.551 1.00 89.12 72 GLU A CA 1
ATOM 575 C C . GLU A 1 72 ? -9.041 -3.955 16.319 1.00 89.12 72 GLU A C 1
ATOM 577 O O . GLU A 1 72 ? -7.899 -4.363 16.087 1.00 89.12 72 GLU A O 1
ATOM 582 N N . ALA A 1 73 ? -10.059 -4.217 15.496 1.00 88.06 73 ALA A N 1
ATOM 583 C CA . ALA A 1 73 ? -9.882 -4.916 14.226 1.00 88.06 73 ALA A CA 1
ATOM 584 C C . ALA A 1 73 ? -9.073 -4.076 13.220 1.00 88.06 73 ALA A C 1
ATOM 586 O O . ALA A 1 73 ? -8.133 -4.592 12.611 1.00 88.06 73 ALA A O 1
ATOM 587 N N . LEU A 1 74 ? -9.374 -2.777 13.097 1.00 86.88 74 LEU A N 1
ATOM 588 C CA . LEU A 1 74 ? -8.690 -1.847 12.188 1.00 86.88 74 LEU A CA 1
ATOM 589 C C . LEU A 1 74 ? -7.182 -1.772 12.456 1.00 86.88 74 LEU A C 1
ATOM 591 O O . LEU A 1 74 ? -6.397 -1.768 11.511 1.00 86.88 74 LEU A O 1
ATOM 595 N N . LYS A 1 75 ? -6.753 -1.809 13.726 1.00 84.94 75 LYS A N 1
ATOM 596 C CA . LYS A 1 75 ? -5.325 -1.821 14.110 1.00 84.94 75 LYS A CA 1
ATOM 597 C C . LYS A 1 75 ? -4.535 -2.999 13.530 1.00 84.94 75 LYS A C 1
ATOM 599 O O . LYS A 1 75 ? -3.311 -2.924 13.440 1.00 84.94 75 LYS A O 1
ATOM 604 N N . ARG A 1 76 ? -5.209 -4.096 13.171 1.00 86.25 76 ARG A N 1
ATOM 605 C CA . ARG A 1 76 ? -4.582 -5.299 12.599 1.00 86.25 76 ARG A CA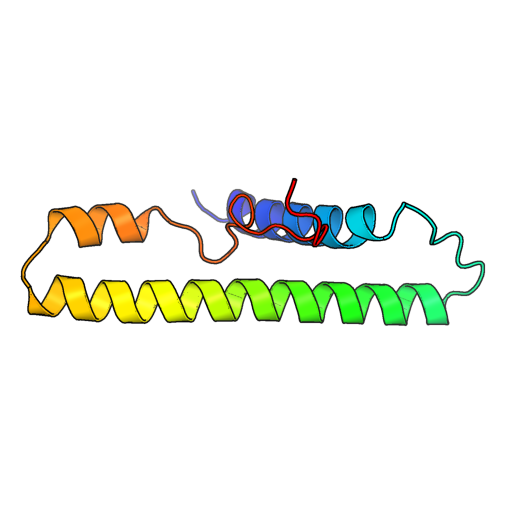 1
ATOM 606 C C . ARG A 1 76 ? -4.435 -5.221 11.081 1.00 86.25 76 ARG A C 1
ATOM 608 O O . ARG A 1 76 ? -3.728 -6.045 10.505 1.00 86.25 76 ARG A O 1
ATOM 615 N N . ILE A 1 77 ? -5.087 -4.257 10.433 1.00 84.81 77 ILE A N 1
ATOM 616 C CA . ILE A 1 77 ? -5.050 -4.099 8.982 1.00 84.81 77 ILE A CA 1
ATOM 617 C C . ILE A 1 77 ? -3.833 -3.255 8.605 1.00 84.81 77 ILE A C 1
ATOM 619 O O . ILE A 1 77 ? -3.679 -2.111 9.026 1.00 84.81 77 ILE A O 1
ATOM 623 N N . SER A 1 78 ? -2.955 -3.830 7.786 1.00 83.94 78 SER A N 1
ATOM 624 C CA . SER A 1 78 ? -1.808 -3.107 7.241 1.00 83.94 78 SER A CA 1
ATOM 625 C C . SER A 1 78 ? -2.246 -2.219 6.072 1.00 83.94 78 SER A C 1
ATOM 627 O O . SER A 1 78 ? -2.853 -2.737 5.133 1.00 83.94 78 SER A O 1
ATOM 629 N N . PRO A 1 79 ? -1.848 -0.935 6.024 1.00 83.44 79 PRO A N 1
ATOM 630 C CA . PRO A 1 79 ? -2.036 -0.091 4.841 1.00 83.44 79 PRO A CA 1
ATOM 631 C C . PRO A 1 79 ? -1.318 -0.623 3.591 1.00 83.44 79 PRO A C 1
ATOM 633 O O . PRO A 1 79 ? -1.627 -0.223 2.476 1.00 83.44 79 PRO A O 1
ATOM 636 N N . VAL A 1 80 ? -0.358 -1.539 3.754 1.00 85.50 80 VAL A N 1
ATOM 637 C CA . VAL A 1 80 ? 0.360 -2.191 2.646 1.00 85.50 80 VAL A CA 1
ATOM 638 C C . VAL A 1 80 ? -0.421 -3.390 2.088 1.00 85.50 80 VAL A C 1
ATOM 640 O O . VAL A 1 80 ? -0.011 -3.967 1.088 1.00 85.50 80 VAL A O 1
ATOM 643 N N . ALA A 1 81 ? -1.540 -3.789 2.707 1.00 82.50 81 ALA A N 1
ATOM 644 C CA . ALA A 1 81 ? -2.353 -4.901 2.226 1.00 82.50 81 ALA A CA 1
ATOM 645 C C . ALA A 1 81 ? -2.822 -4.656 0.784 1.00 82.50 81 ALA A C 1
ATOM 647 O O . ALA A 1 81 ? -3.322 -3.589 0.447 1.00 82.50 81 ALA A O 1
ATOM 648 N N . TRP A 1 82 ? -2.643 -5.651 -0.077 1.00 79.00 82 TRP A N 1
ATOM 649 C CA . TRP A 1 82 ? -2.929 -5.521 -1.507 1.00 79.00 82 TRP A CA 1
ATOM 650 C C . TRP A 1 82 ? -3.698 -6.710 -2.077 1.00 79.00 82 TRP A C 1
ATOM 652 O O . TRP A 1 82 ? -4.117 -6.666 -3.228 1.00 79.00 82 TRP A O 1
ATOM 662 N N . PHE A 1 83 ? -3.926 -7.755 -1.275 1.00 75.19 83 PHE A N 1
ATOM 663 C CA . PHE A 1 83 ? -4.674 -8.949 -1.679 1.00 75.19 83 PHE A CA 1
ATOM 664 C C . PHE A 1 83 ? -6.115 -8.641 -2.117 1.00 75.19 83 PHE A C 1
ATOM 666 O O . PHE A 1 83 ? -6.702 -9.420 -2.860 1.00 75.19 83 PHE A O 1
ATOM 673 N N . HIS A 1 84 ? -6.685 -7.513 -1.682 1.00 76.69 84 HIS A N 1
ATOM 674 C CA . HIS A 1 84 ? -8.011 -7.043 -2.092 1.00 76.69 84 HIS A CA 1
ATOM 675 C C . HIS A 1 84 ? -8.010 -6.204 -3.381 1.00 76.69 84 HIS A C 1
ATOM 677 O O . HIS A 1 84 ? -9.077 -5.787 -3.825 1.00 76.69 84 HIS A O 1
ATOM 683 N N . ILE A 1 85 ? -6.847 -5.933 -3.983 1.00 79.06 85 ILE A N 1
ATOM 684 C CA . ILE A 1 85 ? -6.709 -5.077 -5.169 1.00 79.06 85 ILE A CA 1
ATOM 685 C C . ILE A 1 85 ? -6.438 -5.940 -6.403 1.00 79.06 85 ILE A C 1
ATOM 687 O O . ILE A 1 85 ? -5.433 -6.647 -6.486 1.00 79.06 85 ILE A O 1
ATOM 691 N N . ASN A 1 86 ? -7.315 -5.839 -7.405 1.00 78.38 86 ASN A N 1
ATOM 692 C CA . ASN A 1 86 ? -7.119 -6.486 -8.698 1.00 78.38 86 ASN A CA 1
ATOM 693 C C . ASN A 1 86 ? -6.220 -5.635 -9.607 1.00 78.38 86 ASN A C 1
ATOM 695 O O . ASN A 1 86 ? -6.702 -4.784 -10.353 1.00 78.38 86 ASN A O 1
ATOM 699 N N . PHE A 1 87 ? -4.914 -5.899 -9.586 1.00 74.69 87 PHE A N 1
ATOM 700 C CA . PHE A 1 87 ? -3.970 -5.219 -10.480 1.00 74.69 87 PHE A CA 1
ATOM 701 C C . PHE A 1 87 ? -4.102 -5.641 -11.946 1.00 74.69 87 PHE A C 1
ATOM 703 O O . PHE A 1 87 ? -3.698 -4.887 -12.827 1.00 74.69 87 PHE A O 1
ATOM 710 N N . SER A 1 88 ? -4.675 -6.816 -12.227 1.00 70.19 88 SER A N 1
ATOM 711 C CA . SER A 1 88 ? -4.796 -7.331 -13.596 1.00 70.19 88 SER A CA 1
ATOM 712 C C . SER A 1 88 ? -5.859 -6.606 -14.426 1.00 70.19 88 SER A C 1
ATOM 714 O O . SER A 1 88 ? -5.826 -6.681 -15.650 1.00 70.19 88 SER A O 1
ATOM 716 N N . GLY A 1 89 ? -6.801 -5.912 -13.776 1.00 65.00 89 GLY A N 1
ATOM 717 C CA . GLY A 1 89 ? -7.888 -5.187 -14.439 1.00 65.00 89 GLY A CA 1
ATOM 718 C C . GLY A 1 89 ? -8.936 -6.075 -15.121 1.00 65.00 89 GLY A C 1
ATOM 719 O O . GLY A 1 89 ? -9.910 -5.552 -15.656 1.00 65.00 89 GLY A O 1
ATOM 720 N N . PHE A 1 90 ? -8.777 -7.402 -15.094 1.00 66.81 90 PHE A N 1
ATOM 721 C CA . PHE A 1 90 ? -9.762 -8.338 -15.625 1.00 66.81 90 PHE A CA 1
ATOM 722 C C . PHE A 1 90 ? -10.777 -8.698 -14.544 1.00 66.81 90 PHE A C 1
ATOM 724 O O . PHE A 1 90 ? -10.413 -9.232 -13.497 1.00 66.81 90 PHE A O 1
ATOM 731 N N . TYR A 1 91 ? -12.047 -8.419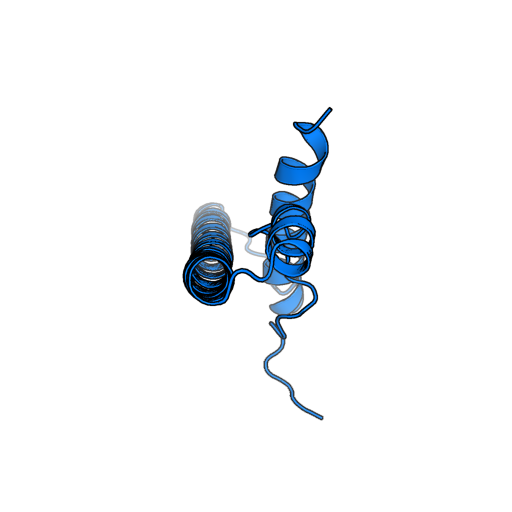 -14.814 1.00 62.50 91 TYR A N 1
ATOM 732 C CA . TYR A 1 91 ? -13.178 -8.900 -14.029 1.00 62.50 91 TYR A CA 1
ATOM 733 C C . TYR A 1 91 ? -13.874 -9.975 -14.873 1.00 62.50 91 TYR A C 1
ATOM 735 O O . TYR A 1 91 ? -14.342 -9.670 -15.970 1.00 62.50 91 TYR A O 1
ATOM 743 N N . SER A 1 92 ? -13.834 -11.231 -14.419 1.00 57.88 92 SER A N 1
ATOM 744 C CA . SER A 1 92 ? -14.498 -12.382 -15.054 1.00 57.88 92 SER A CA 1
ATOM 745 C C . SER A 1 92 ? -15.893 -12.598 -14.494 1.00 57.88 92 SER A C 1
ATOM 747 O O . SER A 1 92 ? -15.990 -12.541 -13.246 1.00 57.88 92 SER A O 1
#